Protein AF-A0A3R9RML7-F1 (afdb_monomer)

Mean predicted aligned error: 10.62 Å

Solvent-accessible surface area (backbone atoms only — not comparable to full-atom values): 5380 Å² total; per-residue (Å²): 108,71,68,55,56,51,50,52,51,38,62,70,58,49,48,53,56,50,49,53,50,51,50,49,56,54,45,64,75,60,54,54,56,94,56,41,52,66,71,45,77,51,75,62,92,52,33,38,35,40,30,46,32,38,36,78,85,34,47,34,31,49,34,37,40,39,33,34,46,98,85,68,46,84,72,46,79,48,73,23,55,35,33,37,55,75,61,97,91,41,69,53,73,38,66,129

Organism: Acinetobacter baumannii (NCBI:txid470)

Nearest PDB structures (foldseek):
  8ufg-assembly1_G  TM=6.722E-01  e=5.853E-09  Acinetobacter baylyi ADP1
  8ufh-assembly1_G  TM=6.745E-01  e=8.132E-09  Acinetobacter baylyi ADP1
  8fro-assembly1_G  TM=6.689E-01  e=1.659E-08  Acinetobacter baylyi ADP1
  6mit-assembly1_G  TM=5.711E-01  e=1.955E-03  Enterobacter cloacae subsp. cloacae ATCC 13047
  5x5y-assembly1_G  TM=5.283E-01  e=2.182E-03  Pseudomonas aeruginosa PAO1

Secondary structure (DSSP, 8-state):
-HHHHHHHHIIIIIHHHHHHHHHHHHHHHT---TTEEEEEEEEETTEEEEEEEEETT-EEEEEEEEEE-TT--EEEEEEEEEEEE-STT-EEEE--

Radius of gyration: 22.74 Å; Cα contacts (8 Å, |Δi|>4): 142; chains: 1; bounding box: 36×25×68 Å

Foldseek 3Di:
DVVVVVVVCCVPPVVVVVVVVVVVVVVVVVCPPVFKDAFDWDDDPQKIKTFGIAGPQQKTAFIWIWGADPVRHTDDIDTAGIWGDDDPPDIDGHHD

pLDDT: mean 86.07, std 11.99, range [51.97, 97.94]

InterPro domains:
  IPR005495 Permease LptG/LptF-related [PF03739] (1-95)
  IPR005495 Permease LptG/LptF-related [PTHR33529] (1-94)

Sequence (96 aa):
LLLIVLSFALSEWVVPYTNEKAQSVKSHRSVAALGEVKGYWSREGQRFIYIDYANSQGNLRDIQVVDFNKDYHLQSLINAEQGKFIQDGQWTLQKA

Structure (mmCIF, N/CA/C/O backbone):
data_AF-A0A3R9RML7-F1
#
_entry.id   AF-A0A3R9RML7-F1
#
loop_
_atom_site.group_PDB
_atom_site.id
_atom_site.type_symbol
_atom_site.label_atom_id
_atom_site.label_alt_id
_atom_site.label_comp_id
_atom_site.label_asym_id
_atom_site.label_entity_id
_atom_site.label_seq_id
_atom_site.pdbx_PDB_ins_code
_atom_site.Cartn_x
_atom_site.Cartn_y
_atom_site.Cartn_z
_atom_site.occupancy
_atom_site.B_iso_or_equiv
_atom_site.auth_seq_id
_atom_site.auth_comp_id
_atom_site.auth_asym_id
_atom_site.auth_atom_id
_atom_site.pdbx_PDB_model_num
ATOM 1 N N . LEU A 1 1 ? -1.905 5.305 -54.938 1.00 86.88 1 LEU A N 1
ATOM 2 C CA . LEU A 1 1 ? -0.789 4.329 -54.889 1.00 86.88 1 LEU A CA 1
ATOM 3 C C . LEU A 1 1 ? 0.360 4.819 -54.008 1.00 86.88 1 LEU A C 1
ATOM 5 O O . LEU A 1 1 ? 0.683 4.136 -53.052 1.00 86.88 1 LEU A O 1
ATOM 9 N N . LEU A 1 2 ? 0.896 6.025 -54.231 1.00 92.88 2 LEU A N 1
ATOM 10 C CA . LEU A 1 2 ? 1.986 6.587 -53.413 1.00 92.88 2 LEU A CA 1
ATOM 11 C C . LEU A 1 2 ? 1.634 6.699 -51.916 1.00 92.88 2 LEU A C 1
ATOM 13 O O . LEU A 1 2 ? 2.387 6.228 -51.073 1.00 92.88 2 LEU A O 1
ATOM 17 N N . LEU A 1 3 ? 0.446 7.220 -51.588 1.00 95.00 3 LEU A N 1
ATOM 18 C CA . LEU A 1 3 ? -0.023 7.296 -50.195 1.00 95.00 3 LEU A CA 1
ATOM 19 C C . LEU A 1 3 ? -0.234 5.921 -49.547 1.00 95.00 3 LEU A C 1
ATOM 21 O O . LEU A 1 3 ? -0.051 5.791 -48.346 1.00 95.00 3 LEU A O 1
ATOM 25 N N . ILE A 1 4 ? -0.576 4.900 -50.340 1.00 94.69 4 ILE A N 1
ATOM 26 C CA . 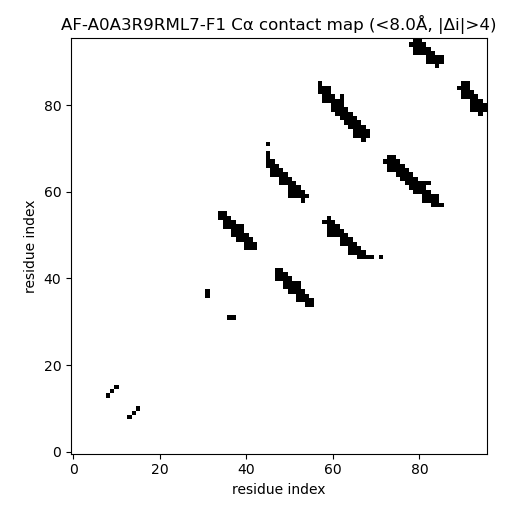ILE A 1 4 ? -0.766 3.527 -49.852 1.00 94.69 4 ILE A CA 1
ATOM 27 C C . ILE A 1 4 ? 0.593 2.924 -49.482 1.00 94.69 4 ILE A C 1
ATOM 29 O O . ILE A 1 4 ? 0.759 2.363 -48.406 1.00 94.69 4 ILE A O 1
ATOM 33 N N . VAL A 1 5 ? 1.601 3.093 -50.341 1.00 94.38 5 VAL A N 1
ATOM 34 C CA . VAL A 1 5 ? 2.971 2.645 -50.044 1.00 94.38 5 VAL A CA 1
ATOM 35 C C . VAL A 1 5 ? 3.523 3.374 -48.817 1.00 94.38 5 VAL A C 1
ATOM 37 O O . VAL A 1 5 ? 4.122 2.748 -47.946 1.00 94.38 5 VAL A O 1
ATOM 40 N N . LEU A 1 6 ? 3.259 4.679 -48.703 1.00 94.75 6 LEU A N 1
ATOM 41 C CA . LEU A 1 6 ? 3.661 5.463 -47.539 1.00 94.75 6 LEU A CA 1
ATOM 42 C C . LEU A 1 6 ? 2.954 4.998 -46.257 1.00 94.75 6 LEU A C 1
ATOM 44 O O . LEU A 1 6 ? 3.606 4.888 -45.223 1.00 94.75 6 LEU A O 1
ATOM 48 N N . SER A 1 7 ? 1.654 4.681 -46.309 1.00 92.56 7 SER A N 1
ATOM 49 C CA . SER A 1 7 ? 0.935 4.176 -45.134 1.00 92.56 7 SER A CA 1
ATOM 50 C C . SER A 1 7 ? 1.489 2.834 -44.666 1.00 92.56 7 SER A C 1
ATOM 52 O O . SER A 1 7 ? 1.707 2.667 -43.472 1.00 92.56 7 SER A O 1
ATOM 54 N N . PHE A 1 8 ? 1.804 1.917 -45.589 1.00 95.31 8 PHE A N 1
ATOM 55 C CA . PHE A 1 8 ? 2.440 0.645 -45.232 1.00 95.31 8 PHE A CA 1
ATOM 56 C C . PHE A 1 8 ? 3.821 0.852 -44.603 1.00 95.31 8 PHE A C 1
ATOM 58 O O . PHE A 1 8 ? 4.120 0.245 -43.580 1.00 95.31 8 PHE A O 1
ATOM 65 N N . ALA A 1 9 ? 4.636 1.759 -45.150 1.00 93.75 9 ALA A N 1
ATOM 66 C CA . ALA A 1 9 ? 5.956 2.039 -44.596 1.00 93.75 9 ALA A CA 1
ATOM 67 C C . ALA A 1 9 ? 5.900 2.633 -43.177 1.00 93.75 9 ALA A C 1
ATOM 69 O O . ALA A 1 9 ? 6.706 2.291 -42.310 1.00 93.75 9 ALA A O 1
ATOM 70 N N . LEU A 1 10 ? 4.924 3.506 -42.918 1.00 93.56 10 LEU A N 1
ATOM 71 C CA . LEU A 1 10 ? 4.701 4.051 -41.583 1.00 93.56 10 LEU A CA 1
ATOM 72 C C . LEU A 1 10 ? 4.234 2.968 -40.604 1.00 93.56 10 LEU A C 1
ATOM 74 O O . LEU A 1 10 ? 4.757 2.903 -39.492 1.00 93.56 10 LEU A O 1
ATOM 78 N N . SER A 1 11 ? 3.292 2.118 -41.017 1.00 91.19 11 SER A N 1
ATOM 79 C CA . SER A 1 11 ? 2.751 1.040 -40.186 1.00 91.19 11 SER A CA 1
ATOM 80 C C . SER A 1 11 ? 3.788 -0.018 -39.819 1.00 91.19 11 SER A C 1
ATOM 82 O O . SER A 1 11 ? 3.770 -0.489 -38.687 1.00 91.19 11 SER A O 1
ATOM 84 N N . GLU A 1 12 ? 4.696 -0.358 -40.735 1.00 90.00 12 GLU A N 1
ATOM 85 C CA . GLU A 1 12 ? 5.661 -1.442 -40.522 1.00 90.00 12 GLU A CA 1
ATOM 86 C C . GLU A 1 12 ? 6.927 -0.985 -39.777 1.00 90.00 12 GLU A C 1
ATOM 88 O O . GLU A 1 12 ? 7.477 -1.738 -38.979 1.00 90.00 12 GLU A O 1
ATOM 93 N N . TRP A 1 13 ? 7.396 0.254 -39.990 1.00 91.44 13 TRP A N 1
ATOM 94 C CA . TRP A 1 13 ? 8.700 0.689 -39.457 1.00 91.44 13 TRP A CA 1
ATOM 95 C C . TRP A 1 13 ? 8.634 1.850 -38.466 1.00 91.44 13 TRP A C 1
ATOM 97 O O . TRP A 1 13 ? 9.384 1.869 -37.490 1.00 91.44 13 TRP A O 1
ATOM 107 N N . VAL A 1 14 ? 7.749 2.826 -38.678 1.00 89.38 14 VAL A N 1
ATOM 108 C CA . VAL A 1 14 ? 7.732 4.054 -37.863 1.00 89.38 14 VAL A CA 1
ATOM 109 C C . VAL A 1 14 ? 6.853 3.890 -36.626 1.00 89.38 14 VAL A C 1
ATOM 111 O O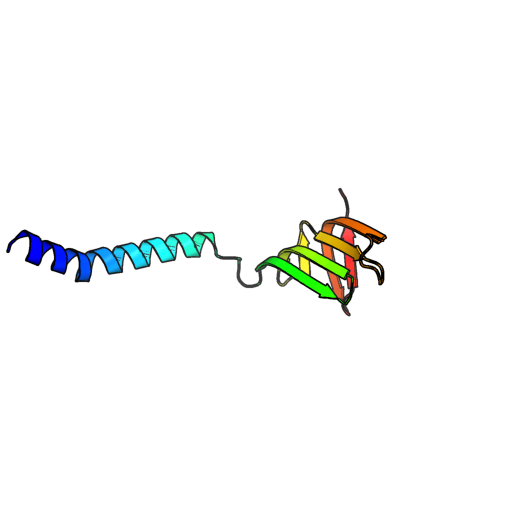 . VAL A 1 14 ? 7.271 4.230 -35.517 1.00 89.38 14 VAL A O 1
ATOM 114 N N . VAL A 1 15 ? 5.650 3.338 -36.789 1.00 90.94 15 VAL A N 1
ATOM 115 C CA . VAL A 1 15 ? 4.700 3.138 -35.686 1.00 90.94 15 VAL A CA 1
ATOM 116 C C . VAL A 1 15 ? 5.243 2.163 -34.633 1.00 90.94 15 VAL A C 1
ATOM 118 O O . VAL A 1 15 ? 5.225 2.533 -33.460 1.00 90.94 15 VAL A O 1
ATOM 121 N N . PRO A 1 16 ? 5.802 0.985 -34.976 1.00 86.50 16 PRO A N 1
ATOM 122 C CA . PRO A 1 16 ? 6.298 0.051 -33.966 1.00 86.50 16 PRO A CA 1
ATOM 123 C C . PRO A 1 16 ? 7.457 0.639 -33.156 1.00 86.50 16 PRO A C 1
ATOM 125 O O . PRO A 1 16 ? 7.418 0.617 -31.929 1.00 86.50 16 PRO A O 1
ATOM 128 N N . TYR A 1 17 ? 8.435 1.267 -33.822 1.00 86.06 17 TYR A N 1
ATOM 129 C CA . TYR A 1 17 ? 9.592 1.875 -33.157 1.00 86.06 17 TYR A CA 1
ATOM 130 C C . TYR A 1 17 ? 9.201 3.028 -32.222 1.00 86.06 17 TYR A C 1
ATOM 132 O O . TYR A 1 17 ? 9.712 3.147 -31.105 1.00 86.06 17 TYR A O 1
ATOM 140 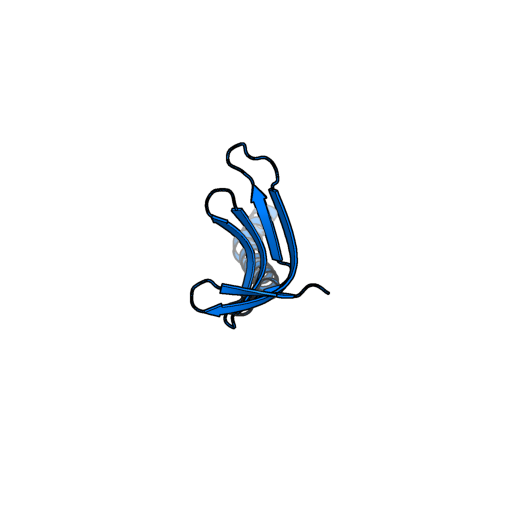N N . THR A 1 18 ? 8.280 3.889 -32.659 1.00 87.62 18 THR A N 1
ATOM 141 C CA . THR A 1 18 ? 7.828 5.026 -31.845 1.00 87.62 18 THR A CA 1
ATOM 142 C C . THR A 1 18 ? 6.934 4.585 -30.689 1.00 87.62 18 THR A C 1
ATOM 144 O O . THR A 1 18 ? 7.066 5.130 -29.593 1.00 87.62 18 THR A O 1
ATOM 147 N N . ASN A 1 19 ? 6.087 3.573 -30.890 1.00 86.25 19 ASN A N 1
ATOM 148 C CA . ASN A 1 19 ? 5.220 3.034 -29.846 1.00 86.25 19 ASN A CA 1
ATOM 149 C C . ASN A 1 19 ? 6.021 2.292 -28.763 1.00 86.25 19 ASN A C 1
ATOM 151 O O . ASN A 1 19 ? 5.817 2.546 -27.579 1.00 86.25 19 ASN A O 1
ATOM 155 N N . GLU A 1 20 ? 6.998 1.467 -29.153 1.00 77.75 20 GLU A N 1
ATOM 156 C CA . GLU A 1 20 ? 7.974 0.843 -28.243 1.00 77.75 20 GLU A CA 1
ATOM 157 C C . GLU A 1 20 ? 8.686 1.895 -27.378 1.00 77.75 20 GLU A C 1
ATOM 159 O O . GLU A 1 20 ? 8.738 1.791 -26.150 1.00 77.75 20 GLU A O 1
ATOM 164 N N . LYS A 1 21 ? 9.179 2.975 -28.001 1.00 81.75 21 LYS A N 1
ATOM 165 C CA . LYS A 1 21 ? 9.877 4.060 -27.298 1.00 81.75 21 LYS A CA 1
ATOM 166 C C . LYS A 1 21 ? 8.953 4.840 -26.362 1.00 81.75 21 LYS A C 1
ATOM 168 O O . LYS A 1 21 ? 9.338 5.142 -25.233 1.00 81.75 21 LYS A O 1
ATOM 173 N N . ALA A 1 22 ? 7.738 5.159 -26.803 1.00 78.94 22 ALA A N 1
ATOM 174 C CA . ALA A 1 22 ? 6.748 5.858 -25.989 1.00 78.94 22 ALA A CA 1
ATOM 175 C C . ALA A 1 22 ? 6.320 5.013 -24.780 1.00 78.94 22 ALA A C 1
ATOM 177 O O . ALA A 1 22 ? 6.254 5.528 -23.661 1.00 78.94 22 ALA A O 1
ATOM 178 N N . GLN A 1 23 ? 6.103 3.712 -24.985 1.00 71.81 23 GLN A N 1
ATOM 179 C CA . GLN A 1 23 ? 5.776 2.767 -23.923 1.00 71.81 23 GLN A CA 1
ATOM 180 C C . GLN A 1 23 ? 6.941 2.606 -22.942 1.00 71.81 23 GLN A C 1
ATOM 182 O O . GLN A 1 23 ? 6.707 2.601 -21.738 1.00 71.81 23 GLN A O 1
ATOM 187 N N . SER A 1 24 ? 8.183 2.550 -23.432 1.00 69.25 24 SER A N 1
ATOM 188 C CA . SER A 1 24 ? 9.393 2.523 -22.604 1.00 69.25 24 SER A CA 1
ATOM 189 C C . SER A 1 24 ? 9.545 3.790 -21.756 1.00 69.25 24 SER A C 1
ATOM 191 O O . SER A 1 24 ? 9.808 3.697 -20.566 1.00 69.25 24 SER A O 1
ATOM 193 N N . VAL A 1 25 ? 9.310 4.984 -22.308 1.00 72.81 25 VAL A N 1
ATOM 194 C CA . VAL A 1 25 ? 9.360 6.244 -21.539 1.00 72.81 25 VAL A CA 1
ATOM 195 C C . VAL A 1 25 ? 8.232 6.321 -20.505 1.00 72.81 25 VAL A C 1
ATOM 197 O O . VAL A 1 25 ? 8.458 6.741 -19.366 1.00 72.81 25 VAL A O 1
ATOM 200 N N . LYS A 1 26 ? 7.018 5.893 -20.875 1.00 67.81 26 LYS A N 1
ATOM 201 C CA . LYS A 1 26 ? 5.878 5.797 -19.955 1.00 67.81 26 LYS A CA 1
ATOM 202 C C . LYS A 1 26 ? 6.171 4.811 -18.825 1.00 67.81 26 LYS A C 1
ATOM 204 O O . LYS A 1 26 ? 5.917 5.138 -17.667 1.00 67.81 26 LYS A O 1
ATOM 209 N N . SER A 1 27 ? 6.740 3.650 -19.152 1.00 60.81 27 SER A N 1
ATOM 210 C CA . SER A 1 27 ? 7.081 2.623 -18.173 1.00 60.81 27 SER A CA 1
ATOM 211 C C . SER A 1 27 ? 8.248 3.037 -17.285 1.00 60.81 27 SER A C 1
ATOM 213 O O . SER A 1 27 ? 8.201 2.763 -16.097 1.00 60.81 27 SER A O 1
ATOM 215 N N . HIS A 1 28 ? 9.234 3.779 -17.801 1.00 58.41 28 HIS A N 1
ATOM 216 C CA . HIS A 1 28 ? 10.346 4.316 -17.010 1.00 58.41 28 HIS A CA 1
ATOM 217 C C . HIS A 1 28 ? 9.875 5.314 -15.941 1.00 58.41 28 HIS A C 1
ATOM 219 O O . HIS A 1 28 ? 10.406 5.334 -14.835 1.00 58.41 28 HIS A O 1
ATOM 225 N N . ARG A 1 29 ? 8.837 6.114 -16.231 1.00 55.69 29 ARG A N 1
ATOM 226 C CA . ARG A 1 29 ? 8.163 6.953 -15.219 1.00 55.69 29 ARG A CA 1
ATOM 227 C C . ARG A 1 29 ? 7.279 6.151 -14.261 1.00 55.69 29 ARG A C 1
ATOM 229 O O . ARG A 1 29 ? 7.019 6.620 -13.157 1.00 55.69 29 ARG A O 1
ATOM 236 N N . SER A 1 30 ? 6.818 4.972 -14.674 1.00 53.72 30 SER A N 1
ATOM 237 C CA . SER A 1 30 ? 6.074 4.022 -13.843 1.00 53.72 30 SER A CA 1
ATOM 238 C C . SER A 1 30 ? 6.951 2.886 -13.311 1.00 53.72 30 SER A C 1
ATOM 240 O O . SER A 1 30 ? 6.422 1.829 -12.966 1.00 53.72 30 SER A O 1
ATOM 242 N N . VAL A 1 31 ? 8.274 3.072 -13.245 1.00 51.97 31 VAL A N 1
ATOM 243 C CA . VAL A 1 31 ? 9.130 2.226 -12.419 1.00 51.97 31 VAL A CA 1
ATOM 244 C C . VAL A 1 31 ? 8.775 2.621 -10.993 1.00 51.97 31 VAL A C 1
ATOM 246 O O . VAL A 1 31 ? 9.399 3.488 -10.390 1.00 51.97 31 VAL A O 1
ATOM 249 N N . ALA A 1 32 ? 7.715 2.017 -10.457 1.00 54.47 32 ALA A N 1
ATOM 250 C CA . ALA A 1 32 ? 7.756 1.662 -9.054 1.00 54.47 32 ALA A CA 1
ATOM 251 C C . ALA A 1 32 ? 9.117 0.976 -8.882 1.00 54.47 32 ALA A C 1
ATOM 253 O O . ALA A 1 32 ? 9.398 0.011 -9.606 1.00 54.47 32 ALA A O 1
ATOM 254 N N . ALA A 1 33 ? 10.021 1.562 -8.091 1.00 60.41 33 ALA A N 1
ATOM 255 C CA . ALA A 1 33 ? 11.339 0.969 -7.909 1.00 60.41 33 ALA A CA 1
ATOM 256 C C . ALA A 1 33 ? 11.118 -0.491 -7.501 1.00 60.41 33 ALA A C 1
ATOM 258 O O . ALA A 1 33 ? 10.149 -0.773 -6.805 1.00 60.41 33 ALA A O 1
ATOM 259 N N . LEU A 1 34 ? 11.917 -1.435 -8.003 1.00 58.72 34 LEU A N 1
ATOM 260 C CA . LEU A 1 34 ? 11.713 -2.865 -7.736 1.00 58.72 34 LEU A CA 1
ATOM 261 C C . LEU A 1 34 ? 11.371 -3.097 -6.248 1.00 58.72 34 LEU A C 1
ATOM 263 O O . LEU A 1 34 ? 12.199 -2.843 -5.376 1.00 58.72 34 LEU A O 1
ATOM 267 N N . GLY A 1 35 ? 10.138 -3.536 -5.965 1.00 65.56 35 GLY A N 1
ATOM 268 C CA . GLY A 1 35 ? 9.624 -3.706 -4.601 1.00 65.56 35 GLY A CA 1
ATOM 269 C C . GLY A 1 35 ? 8.747 -2.572 -4.053 1.00 65.56 35 GLY A C 1
ATOM 270 O O . GLY A 1 35 ? 8.385 -2.632 -2.885 1.00 65.56 35 GLY A O 1
ATOM 271 N N . GLU A 1 36 ? 8.390 -1.568 -4.847 1.00 79.00 36 GLU A N 1
ATOM 272 C CA . GLU A 1 36 ? 7.408 -0.536 -4.503 1.00 79.00 36 GLU A CA 1
ATOM 273 C C . GLU A 1 36 ? 6.035 -0.856 -5.101 1.00 79.00 36 GLU A C 1
ATOM 275 O O . GLU A 1 36 ? 5.922 -1.335 -6.229 1.00 79.00 36 GLU A O 1
ATOM 280 N N . VAL A 1 37 ? 4.975 -0.548 -4.360 1.00 79.50 37 VAL A N 1
ATOM 281 C CA . VAL A 1 37 ? 3.589 -0.618 -4.829 1.00 79.50 37 VAL A CA 1
ATOM 282 C C . VAL A 1 37 ? 2.881 0.688 -4.508 1.00 79.50 37 VAL A C 1
ATOM 284 O O . VAL A 1 37 ? 3.182 1.331 -3.501 1.00 79.50 37 VAL A O 1
ATOM 287 N N . LYS A 1 38 ? 1.953 1.090 -5.381 1.00 85.88 38 LYS A N 1
ATOM 288 C CA . LYS A 1 38 ? 1.156 2.306 -5.212 1.00 85.88 38 LYS A CA 1
ATOM 289 C C . LYS A 1 38 ? -0.331 2.020 -5.362 1.00 85.88 38 LYS A C 1
ATOM 291 O O . LYS A 1 38 ? -0.702 1.228 -6.226 1.00 85.88 38 LYS A O 1
ATOM 296 N N . GLY A 1 39 ? -1.153 2.681 -4.551 1.00 88.38 39 GLY A N 1
ATOM 297 C CA . GLY A 1 39 ? -2.612 2.590 -4.601 1.00 88.38 39 GLY A CA 1
ATOM 298 C C . GLY A 1 39 ? -3.144 1.186 -4.309 1.00 88.38 39 GLY A C 1
ATOM 299 O O . GLY A 1 39 ? -3.882 0.617 -5.114 1.00 88.38 39 GLY A O 1
ATOM 300 N N . TYR A 1 40 ? -2.747 0.606 -3.177 1.00 85.88 40 TYR A N 1
ATOM 301 C CA . TYR A 1 40 ? -3.145 -0.742 -2.778 1.00 85.88 4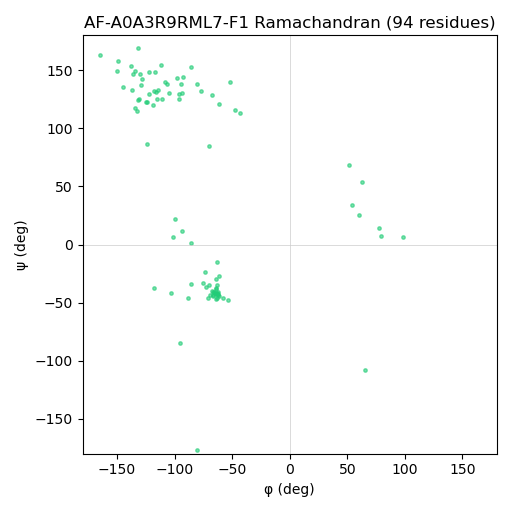0 TYR A CA 1
ATOM 302 C C . TYR A 1 40 ? -4.377 -0.724 -1.869 1.00 85.88 40 TYR A C 1
ATOM 304 O O . TYR A 1 40 ? -4.461 0.080 -0.942 1.00 85.88 40 TYR A O 1
ATOM 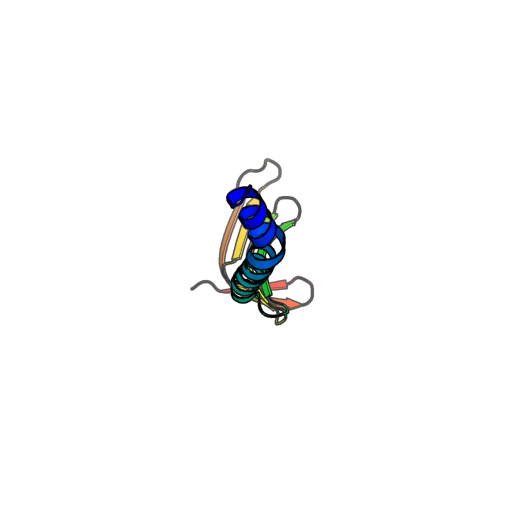312 N N . TRP A 1 41 ? -5.305 -1.652 -2.112 1.00 92.00 41 TRP A N 1
ATOM 313 C CA . TRP A 1 41 ? -6.484 -1.874 -1.278 1.00 92.00 41 TRP A CA 1
ATOM 314 C C . TRP A 1 41 ? -6.461 -3.276 -0.676 1.00 92.00 41 TRP A C 1
ATOM 316 O O . TRP A 1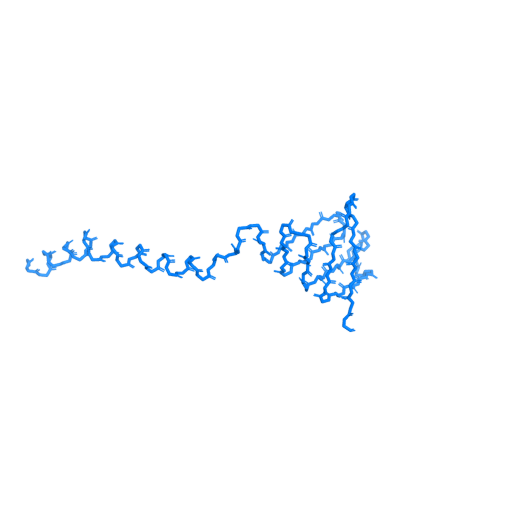 41 ? -6.288 -4.262 -1.390 1.00 92.00 41 TRP A O 1
ATOM 326 N N . SER A 1 42 ? -6.709 -3.362 0.628 1.00 90.62 42 SER A N 1
ATOM 327 C CA . SER A 1 42 ? -6.963 -4.615 1.339 1.00 90.62 42 SER A CA 1
ATOM 328 C C . SER A 1 42 ? -8.323 -4.572 2.024 1.00 90.62 42 SER A C 1
ATOM 330 O O . SER A 1 42 ? -8.789 -3.513 2.456 1.00 90.62 42 SER A O 1
ATOM 332 N N . ARG A 1 43 ? -8.960 -5.738 2.138 1.00 93.25 43 ARG A N 1
ATOM 333 C CA . ARG A 1 43 ? -10.225 -5.905 2.850 1.00 93.25 43 ARG A CA 1
ATOM 334 C C . ARG A 1 43 ? -10.137 -7.077 3.816 1.00 93.25 43 ARG A C 1
ATOM 336 O O . ARG A 1 43 ? -9.913 -8.211 3.405 1.00 93.25 43 ARG A O 1
ATOM 343 N N . GLU A 1 44 ? -10.434 -6.801 5.079 1.00 90.62 44 GLU A N 1
ATOM 344 C CA . GLU A 1 44 ? -10.468 -7.770 6.173 1.00 90.62 44 GLU A CA 1
ATOM 345 C C . GLU A 1 44 ? -11.858 -7.724 6.822 1.00 90.62 44 GLU A C 1
ATOM 347 O O . GLU A 1 44 ? -12.133 -6.960 7.747 1.00 90.62 44 GLU A O 1
ATOM 352 N N . GLY A 1 45 ? -12.802 -8.496 6.275 1.00 93.94 45 GLY A N 1
ATOM 353 C CA . GLY A 1 45 ? -14.200 -8.465 6.715 1.00 93.94 45 GLY A CA 1
ATOM 354 C C . GLY A 1 45 ? -14.882 -7.117 6.432 1.00 93.94 45 GLY A C 1
ATOM 355 O O . GLY A 1 45 ? -15.218 -6.817 5.281 1.00 93.94 45 GLY A O 1
ATOM 356 N N . GLN A 1 46 ? -15.122 -6.338 7.491 1.00 96.50 46 GLN A N 1
ATOM 357 C CA . GLN A 1 46 ? -15.710 -4.986 7.459 1.00 96.50 46 GLN A CA 1
ATOM 358 C C . GLN A 1 46 ? -14.658 -3.873 7.609 1.00 96.50 46 GLN A C 1
ATOM 360 O O . GLN A 1 46 ? -15.015 -2.701 7.686 1.00 96.50 46 GLN A O 1
ATOM 365 N N . ARG A 1 47 ? -13.371 -4.231 7.619 1.00 95.50 47 ARG A N 1
ATOM 366 C CA . ARG A 1 47 ? -12.247 -3.297 7.580 1.00 95.50 47 ARG A CA 1
ATOM 367 C C . ARG A 1 47 ? -11.747 -3.133 6.150 1.00 95.50 47 ARG A C 1
ATOM 369 O O . ARG A 1 47 ? -11.461 -4.123 5.473 1.00 95.50 47 ARG A O 1
ATOM 376 N N . PHE A 1 48 ? -11.612 -1.890 5.710 1.00 96.12 48 PHE A N 1
ATOM 377 C CA . PHE A 1 48 ? -11.044 -1.511 4.419 1.00 96.12 48 PHE A CA 1
ATOM 378 C C . PHE A 1 48 ? -9.776 -0.701 4.654 1.00 96.12 48 PHE A C 1
ATOM 380 O O . PHE A 1 48 ? -9.776 0.233 5.452 1.00 96.12 48 PHE A O 1
ATOM 387 N N . ILE A 1 49 ? -8.698 -1.067 3.969 1.00 94.12 49 ILE A N 1
ATOM 388 C CA . ILE A 1 49 ? -7.385 -0.446 4.127 1.00 94.12 49 ILE A CA 1
ATOM 389 C C . ILE A 1 49 ? -6.926 0.032 2.755 1.00 94.12 49 ILE A C 1
ATOM 391 O O . ILE A 1 49 ? -6.810 -0.778 1.836 1.00 94.12 49 ILE A O 1
ATOM 395 N N . TYR A 1 50 ? -6.645 1.323 2.637 1.00 94.44 50 TYR A N 1
ATOM 396 C CA . TYR A 1 50 ? -5.956 1.925 1.504 1.00 94.44 50 TYR A CA 1
ATOM 397 C C . TYR A 1 50 ? -4.537 2.309 1.904 1.00 94.44 50 TYR A C 1
ATOM 399 O O . TYR A 1 50 ? -4.315 2.838 2.995 1.00 94.44 50 TYR A O 1
ATOM 407 N N . ILE A 1 51 ? -3.586 2.052 1.012 1.00 93.00 51 ILE A N 1
ATOM 408 C CA . ILE A 1 51 ? -2.188 2.450 1.160 1.00 93.00 51 ILE A CA 1
ATOM 409 C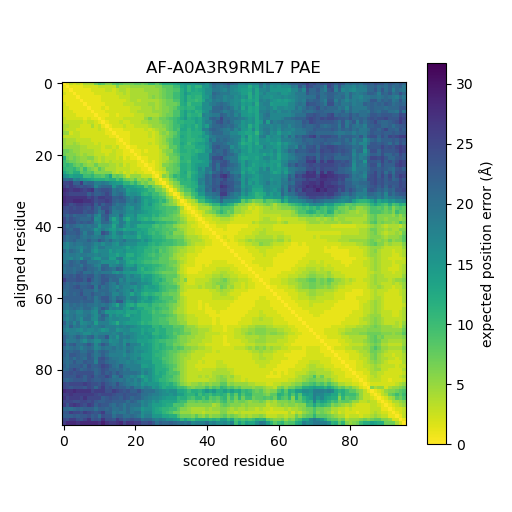 C . ILE A 1 51 ? -1.749 3.089 -0.156 1.00 93.00 51 ILE A C 1
ATOM 411 O O . ILE A 1 51 ? -1.687 2.406 -1.184 1.00 93.00 51 ILE A O 1
ATOM 415 N N . ASP A 1 52 ? -1.425 4.382 -0.133 1.00 93.19 52 ASP A N 1
ATOM 416 C CA . ASP A 1 52 ? -0.981 5.082 -1.342 1.00 93.19 52 ASP A CA 1
ATOM 417 C C . ASP A 1 52 ? 0.379 4.586 -1.827 1.00 93.19 52 ASP A C 1
ATOM 419 O O . ASP A 1 52 ? 0.575 4.410 -3.027 1.00 93.19 52 ASP A O 1
ATOM 423 N N . TYR A 1 53 ? 1.302 4.316 -0.903 1.00 91.56 53 TYR A N 1
ATOM 424 C CA . TYR A 1 53 ? 2.631 3.806 -1.221 1.00 91.56 53 TYR A CA 1
ATOM 425 C C . TYR A 1 53 ? 3.127 2.822 -0.165 1.00 91.56 53 TYR A C 1
ATOM 427 O O . TYR A 1 53 ? 3.057 3.087 1.036 1.00 91.56 53 TYR A O 1
ATOM 435 N N . ALA A 1 54 ? 3.695 1.710 -0.627 1.00 89.00 54 ALA A N 1
ATOM 436 C CA . AL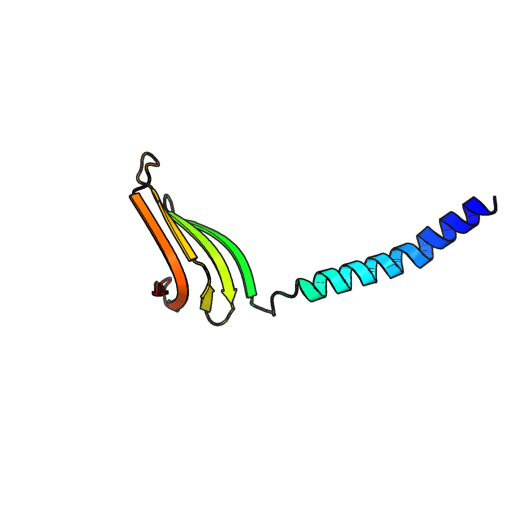A A 1 54 ? 4.449 0.778 0.199 1.00 89.00 54 ALA A CA 1
ATOM 437 C C . ALA A 1 54 ? 5.715 0.314 -0.523 1.00 89.00 54 ALA A C 1
ATOM 439 O O . ALA A 1 54 ? 5.746 0.265 -1.753 1.00 89.00 54 ALA A O 1
ATOM 440 N N . ASN A 1 55 ? 6.746 -0.071 0.230 1.00 88.88 55 ASN A N 1
ATOM 441 C CA . ASN A 1 55 ? 7.959 -0.653 -0.340 1.00 88.88 55 ASN A CA 1
ATOM 442 C C . ASN A 1 55 ? 8.410 -1.945 0.362 1.00 88.88 55 ASN A C 1
ATOM 444 O O . ASN A 1 55 ? 7.934 -2.292 1.443 1.00 88.88 55 ASN A O 1
ATOM 448 N N . SER A 1 56 ? 9.374 -2.643 -0.240 1.00 85.94 56 SER A N 1
ATOM 449 C CA . SER A 1 56 ? 9.932 -3.915 0.246 1.00 85.94 56 SER A CA 1
ATOM 450 C C . SER A 1 56 ? 10.644 -3.819 1.599 1.00 85.94 56 SER A C 1
ATOM 452 O O . SER A 1 56 ? 10.871 -4.835 2.248 1.00 85.94 56 SER A O 1
ATOM 454 N N . GLN A 1 57 ? 10.962 -2.608 2.060 1.00 87.50 57 GLN A N 1
ATOM 455 C CA . GLN A 1 57 ? 11.501 -2.357 3.396 1.00 87.50 57 GLN A CA 1
ATOM 456 C C . GLN A 1 57 ? 10.393 -2.207 4.452 1.00 87.50 57 GLN A C 1
ATOM 458 O O . GLN A 1 57 ? 10.692 -1.921 5.614 1.00 87.50 57 GLN A O 1
ATOM 463 N N . GLY A 1 58 ? 9.120 -2.337 4.066 1.00 87.75 58 GLY A N 1
ATOM 464 C CA . GLY A 1 58 ? 7.964 -2.190 4.946 1.00 87.75 58 GLY A CA 1
ATOM 465 C C . GLY A 1 58 ? 7.604 -0.740 5.270 1.00 87.75 58 GLY A C 1
ATOM 466 O O . GLY A 1 58 ? 6.858 -0.510 6.219 1.00 87.75 58 GLY A O 1
ATOM 467 N N . ASN A 1 59 ? 8.144 0.244 4.542 1.00 90.75 59 ASN A N 1
ATOM 468 C CA . ASN A 1 59 ? 7.731 1.638 4.707 1.00 90.75 59 ASN A CA 1
ATOM 469 C C . ASN A 1 59 ? 6.388 1.845 4.014 1.00 90.75 59 ASN A C 1
ATOM 471 O O . ASN A 1 59 ? 6.242 1.466 2.852 1.00 90.75 59 ASN A O 1
ATOM 475 N N . LEU A 1 60 ? 5.449 2.475 4.712 1.00 92.19 60 LEU A N 1
ATOM 476 C CA . LEU A 1 60 ? 4.139 2.853 4.202 1.00 92.19 60 LEU A CA 1
ATOM 477 C C . LEU A 1 60 ? 3.973 4.370 4.214 1.00 92.19 60 LEU A C 1
ATOM 479 O O . LEU A 1 60 ? 4.478 5.043 5.117 1.00 92.19 60 LEU A O 1
ATOM 483 N N . ARG A 1 61 ? 3.204 4.889 3.260 1.00 93.38 61 ARG A N 1
ATOM 484 C CA . ARG A 1 61 ? 2.761 6.283 3.236 1.00 93.38 61 ARG A CA 1
ATOM 485 C C . ARG A 1 61 ? 1.291 6.396 2.875 1.00 93.38 61 ARG A C 1
ATOM 487 O O . ARG A 1 61 ? 0.789 5.598 2.082 1.00 93.38 61 ARG A O 1
ATOM 494 N N . ASP A 1 62 ? 0.665 7.407 3.470 1.00 94.69 62 ASP A N 1
ATOM 495 C CA . ASP A 1 62 ? -0.720 7.813 3.242 1.00 94.69 62 ASP A CA 1
ATOM 496 C C . ASP A 1 62 ? -1.683 6.620 3.368 1.00 94.69 62 ASP A C 1
ATOM 498 O O . ASP A 1 62 ? -2.258 6.107 2.405 1.00 94.69 62 ASP A O 1
ATOM 502 N N . ILE A 1 63 ? -1.792 6.138 4.607 1.00 94.25 63 ILE A N 1
ATOM 503 C CA . ILE A 1 63 ? -2.596 4.987 5.001 1.00 94.25 63 ILE A CA 1
ATOM 504 C C . ILE A 1 63 ? -3.962 5.474 5.467 1.00 94.25 63 ILE A C 1
ATOM 506 O O . ILE A 1 63 ? -4.061 6.334 6.348 1.00 94.25 63 ILE A O 1
ATOM 510 N N . GLN A 1 64 ? -5.014 4.858 4.939 1.00 95.44 64 GLN A N 1
ATOM 511 C CA . GLN A 1 64 ? -6.379 5.057 5.399 1.00 95.44 64 GLN A CA 1
ATOM 512 C C . GLN A 1 64 ? -6.999 3.719 5.793 1.00 95.44 64 GLN A C 1
ATOM 514 O O . GLN A 1 64 ? -7.070 2.796 4.987 1.00 95.44 64 GLN A O 1
ATOM 519 N N . VAL A 1 65 ? -7.463 3.615 7.036 1.00 94.94 65 VAL A N 1
ATOM 520 C CA . VAL A 1 65 ? -8.192 2.448 7.544 1.00 94.94 65 VAL A CA 1
ATOM 521 C C . VAL A 1 65 ? -9.607 2.876 7.883 1.00 94.94 65 VAL A C 1
ATOM 523 O O . VAL A 1 65 ? -9.808 3.811 8.657 1.00 94.94 65 VAL A O 1
ATOM 526 N N . VAL A 1 66 ? -10.580 2.183 7.307 1.00 96.81 66 VAL A N 1
ATOM 527 C CA . VAL A 1 66 ? -12.004 2.410 7.527 1.00 96.81 66 VAL A CA 1
ATOM 528 C C . VAL A 1 66 ? -12.601 1.149 8.128 1.00 96.81 66 VAL A C 1
ATOM 530 O O . VAL A 1 66 ? -12.563 0.088 7.506 1.00 96.81 66 VAL A O 1
ATOM 533 N N . ASP A 1 67 ? -13.161 1.269 9.326 1.00 97.25 67 ASP A N 1
ATOM 534 C CA . ASP A 1 67 ? -13.867 0.181 9.993 1.00 97.25 67 ASP A CA 1
ATOM 535 C C . ASP A 1 67 ? -15.365 0.410 9.940 1.00 97.25 67 ASP A C 1
ATOM 537 O O . ASP A 1 67 ? -15.855 1.473 10.329 1.00 97.25 67 ASP A O 1
ATOM 541 N N . PHE A 1 68 ? -16.091 -0.620 9.524 1.00 97.94 68 PHE A N 1
ATOM 542 C CA . PHE A 1 68 ? -17.541 -0.661 9.597 1.00 97.94 68 PHE A CA 1
ATOM 543 C C . PHE A 1 68 ? -18.009 -1.699 10.619 1.00 97.94 68 PHE A C 1
ATOM 545 O O . PHE A 1 68 ? -17.325 -2.685 10.890 1.00 97.94 68 PHE A O 1
ATOM 552 N N . ASN A 1 69 ? -19.204 -1.490 11.168 1.00 96.50 69 ASN A N 1
ATOM 553 C CA . ASN A 1 69 ? -19.894 -2.519 11.938 1.00 96.50 69 ASN A CA 1
ATOM 554 C C . ASN A 1 69 ? -20.603 -3.533 11.008 1.00 96.50 69 ASN A C 1
ATOM 556 O O . ASN A 1 69 ? -20.543 -3.440 9.778 1.00 96.50 69 ASN A O 1
ATOM 560 N N . LYS A 1 70 ? -21.329 -4.492 11.603 1.00 95.81 70 LYS A N 1
ATOM 561 C CA . LYS A 1 70 ? -22.041 -5.554 10.866 1.00 95.81 70 LYS A CA 1
ATOM 562 C C . LYS A 1 70 ? -23.113 -5.045 9.905 1.00 95.81 70 LYS A C 1
ATOM 564 O O . LYS A 1 70 ? -23.366 -5.700 8.898 1.00 95.81 70 LYS A O 1
ATOM 569 N N . ASP A 1 71 ? -23.674 -3.880 10.198 1.00 97.19 71 ASP A N 1
ATOM 570 C CA . ASP A 1 71 ? -24.703 -3.218 9.398 1.00 97.19 71 ASP A CA 1
ATOM 571 C C . ASP A 1 71 ? -24.094 -2.216 8.400 1.00 97.19 71 ASP A C 1
ATOM 573 O O . ASP A 1 71 ? -24.807 -1.419 7.798 1.00 97.19 71 ASP A O 1
ATOM 577 N N . TYR A 1 72 ? -22.768 -2.249 8.212 1.00 93.69 72 TYR A N 1
ATOM 578 C CA . TYR A 1 72 ? -22.007 -1.333 7.358 1.00 93.69 72 TYR A CA 1
ATOM 579 C C . TYR A 1 72 ? -22.104 0.149 7.759 1.00 93.69 72 TYR A C 1
ATOM 581 O O . TYR A 1 72 ? -21.869 1.042 6.945 1.00 93.69 72 TYR A O 1
ATOM 589 N N . HIS A 1 73 ? -22.386 0.442 9.028 1.00 97.06 73 HIS A N 1
ATOM 590 C CA . HIS A 1 73 ? -22.237 1.793 9.564 1.00 97.06 73 HIS A CA 1
ATOM 591 C C . HIS A 1 73 ? -20.774 2.065 9.911 1.00 97.06 73 HIS A C 1
ATOM 593 O O . HIS A 1 73 ? -20.092 1.204 10.472 1.00 97.06 73 HIS A O 1
ATOM 599 N N . LEU A 1 74 ? -20.300 3.271 9.586 1.00 96.81 74 LEU A N 1
ATOM 600 C CA . LEU A 1 74 ? -18.934 3.702 9.874 1.00 96.81 74 LEU A CA 1
ATOM 601 C C . LEU A 1 74 ? -18.690 3.694 11.388 1.00 96.81 74 LEU A C 1
ATOM 603 O O . LEU A 1 74 ? -19.374 4.389 12.137 1.00 96.81 74 LEU A O 1
ATOM 607 N N . GLN A 1 75 ? -17.702 2.921 11.823 1.00 96.94 75 GLN A N 1
ATOM 608 C CA . GLN A 1 75 ? -17.293 2.810 13.219 1.00 96.94 75 GLN A CA 1
ATOM 609 C C . GLN A 1 75 ? -16.012 3.598 13.492 1.00 96.94 75 GLN A C 1
ATOM 611 O O . GLN A 1 75 ? -15.901 4.246 14.532 1.00 96.94 75 GLN A O 1
ATOM 616 N N . SER A 1 76 ? -15.038 3.543 12.580 1.00 96.00 76 SER A N 1
ATOM 617 C CA . SER A 1 76 ? -13.754 4.222 12.750 1.00 96.00 76 SER A CA 1
ATOM 618 C C . SER A 1 76 ? -13.152 4.644 11.407 1.00 96.00 76 SER A C 1
ATOM 620 O O . SER A 1 76 ? -13.366 3.994 10.382 1.00 96.00 76 SER A O 1
ATOM 622 N N . LEU A 1 77 ? -12.402 5.748 11.428 1.00 95.12 77 LEU A N 1
ATOM 623 C CA . LEU A 1 77 ? -11.570 6.211 10.323 1.00 95.12 77 LEU A CA 1
ATOM 624 C C . LEU A 1 77 ? -10.202 6.610 10.878 1.00 95.12 77 LEU A C 1
ATOM 626 O O . LEU A 1 77 ? -10.091 7.546 11.674 1.00 95.12 77 LEU A O 1
ATOM 630 N N . ILE A 1 78 ? -9.159 5.918 10.440 1.00 93.94 78 ILE A N 1
ATOM 631 C CA . ILE A 1 78 ? -7.771 6.230 10.769 1.00 93.94 78 ILE A CA 1
ATOM 632 C C . ILE A 1 78 ? -7.100 6.729 9.497 1.00 93.94 78 ILE A C 1
ATOM 634 O O . ILE A 1 78 ? -7.091 6.029 8.492 1.00 93.94 78 ILE A O 1
ATOM 638 N N . ASN A 1 79 ? -6.507 7.918 9.571 1.00 95.06 79 ASN A N 1
ATOM 639 C CA . ASN A 1 79 ? -5.587 8.426 8.561 1.00 95.06 79 ASN A CA 1
ATOM 640 C C . ASN A 1 79 ? -4.203 8.544 9.203 1.00 95.06 79 ASN A C 1
ATOM 642 O O . ASN A 1 79 ? -4.094 9.067 10.319 1.00 95.06 79 ASN A O 1
ATOM 646 N N . ALA A 1 80 ? -3.176 8.060 8.517 1.00 94.88 80 ALA A N 1
ATOM 647 C CA . ALA A 1 80 ? -1.784 8.168 8.931 1.00 94.88 80 ALA A CA 1
ATOM 648 C C . ALA A 1 80 ? -0.926 8.534 7.721 1.00 94.88 80 ALA A C 1
ATOM 650 O O . ALA A 1 80 ? -1.058 7.925 6.663 1.00 94.88 80 ALA A O 1
ATOM 651 N N . GLU A 1 81 ? -0.040 9.512 7.876 1.00 94.00 81 GLU A N 1
ATOM 652 C CA . GLU A 1 81 ? 0.845 9.927 6.784 1.00 94.00 81 GLU A CA 1
ATOM 653 C C . GLU A 1 81 ? 1.973 8.919 6.571 1.00 94.00 81 GLU A C 1
ATOM 655 O O . GLU A 1 81 ? 2.419 8.701 5.446 1.00 94.00 81 GLU A O 1
ATOM 660 N N . GLN A 1 82 ? 2.428 8.280 7.651 1.00 93.81 82 GLN A N 1
ATOM 661 C CA . GLN A 1 82 ? 3.530 7.328 7.620 1.00 93.81 82 GLN A CA 1
ATOM 662 C C . GLN A 1 82 ? 3.190 6.071 8.411 1.00 93.81 82 GLN A C 1
ATOM 664 O O . GLN A 1 82 ? 2.471 6.102 9.414 1.00 93.81 82 GLN A O 1
ATOM 669 N N . GLY A 1 83 ? 3.754 4.952 7.971 1.00 92.56 83 GLY A N 1
ATOM 670 C CA . GLY A 1 83 ? 3.655 3.693 8.684 1.00 92.56 83 GLY A CA 1
ATOM 671 C C . GLY A 1 83 ? 4.874 2.809 8.475 1.00 92.56 83 GLY A C 1
ATOM 672 O O . GLY A 1 83 ? 5.610 2.942 7.495 1.00 92.56 83 GLY A O 1
ATOM 673 N N . LYS A 1 84 ? 5.085 1.884 9.407 1.00 91.81 84 LYS A N 1
ATOM 674 C CA . LYS A 1 84 ? 6.140 0.876 9.323 1.00 91.81 84 LYS A CA 1
ATOM 675 C C . LYS A 1 84 ? 5.558 -0.495 9.623 1.00 91.81 84 LYS A C 1
ATOM 677 O O . LYS A 1 84 ? 4.963 -0.691 10.683 1.00 91.81 84 LYS A O 1
ATOM 682 N N . PHE A 1 85 ? 5.742 -1.432 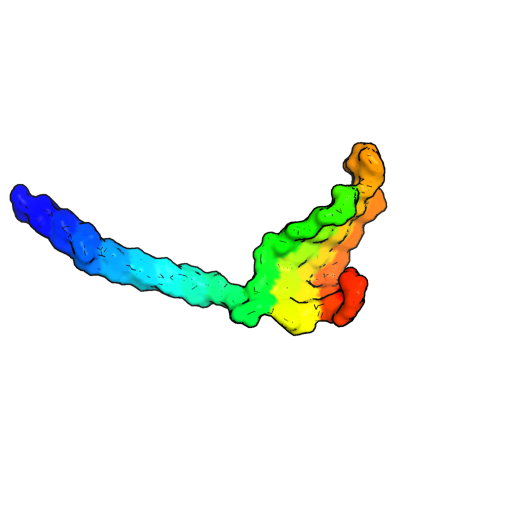8.699 1.00 83.38 85 PHE A N 1
ATOM 683 C CA . PHE A 1 85 ? 5.511 -2.843 8.978 1.00 83.38 85 PHE A CA 1
ATOM 684 C C . PHE A 1 85 ? 6.557 -3.334 9.976 1.00 83.38 85 PHE A C 1
ATOM 686 O O . PHE A 1 85 ? 7.752 -3.113 9.761 1.00 83.38 85 PHE A O 1
ATOM 693 N N . ILE A 1 86 ? 6.111 -3.982 11.051 1.00 80.69 86 ILE A N 1
ATOM 694 C CA . ILE A 1 86 ? 7.009 -4.578 12.041 1.00 80.69 86 ILE A CA 1
ATOM 695 C C . ILE A 1 86 ? 7.206 -6.062 11.702 1.00 80.69 86 ILE A C 1
ATOM 697 O O . ILE A 1 86 ? 8.169 -6.406 11.023 1.00 80.69 86 ILE A O 1
ATOM 701 N N . GLN A 1 87 ? 6.293 -6.925 12.161 1.00 72.69 87 GLN A N 1
ATOM 702 C CA . GLN A 1 87 ? 6.250 -8.382 11.982 1.00 72.69 87 GLN A CA 1
ATOM 703 C C . GLN A 1 87 ? 4.839 -8.884 12.360 1.00 72.69 87 GLN A C 1
ATOM 705 O O . GLN A 1 87 ? 4.072 -8.149 12.982 1.00 72.69 87 GLN A O 1
ATOM 710 N N . ASP A 1 88 ? 4.469 -10.103 11.951 1.00 71.94 88 ASP A N 1
ATOM 711 C CA . ASP A 1 88 ? 3.184 -10.753 12.287 1.00 71.94 88 ASP A CA 1
ATOM 712 C C . ASP A 1 88 ? 1.920 -9.941 11.944 1.00 71.94 88 ASP A C 1
ATOM 714 O O . ASP A 1 88 ? 0.913 -9.984 12.649 1.00 71.94 88 ASP A O 1
ATOM 718 N N . GLY A 1 89 ? 1.961 -9.173 10.851 1.00 69.12 89 GLY A N 1
ATOM 719 C CA . GLY A 1 89 ? 0.811 -8.377 10.406 1.00 69.12 89 GLY A CA 1
ATOM 720 C C . GLY A 1 89 ? 0.619 -7.061 11.167 1.00 69.12 89 GLY A C 1
ATOM 721 O O . GLY A 1 89 ? -0.391 -6.392 10.959 1.00 69.12 89 GLY A O 1
ATOM 722 N N . GLN A 1 90 ? 1.557 -6.682 12.042 1.00 79.19 90 GLN A N 1
ATOM 723 C CA . GLN A 1 90 ? 1.457 -5.470 12.854 1.00 79.19 90 GLN A CA 1
ATOM 724 C C . GLN A 1 90 ? 2.125 -4.261 12.194 1.00 79.19 90 GLN A C 1
ATOM 726 O O . GLN A 1 90 ? 3.189 -4.358 11.573 1.00 79.19 90 GLN A O 1
ATOM 731 N N . TRP A 1 91 ? 1.508 -3.097 12.399 1.00 86.00 91 TRP A N 1
ATOM 732 C CA . TRP A 1 91 ? 1.931 -1.823 11.831 1.00 86.00 91 TRP A CA 1
ATOM 733 C C . TRP A 1 91 ? 2.025 -0.771 12.928 1.00 86.00 91 TRP A C 1
ATOM 735 O O . TRP A 1 91 ? 1.110 -0.636 13.742 1.00 86.00 91 TRP A O 1
ATOM 745 N N . THR A 1 92 ? 3.084 0.031 12.891 1.00 88.75 92 THR A N 1
ATOM 746 C CA . THR A 1 92 ? 3.121 1.294 13.630 1.00 88.75 92 THR A CA 1
ATOM 747 C C . THR A 1 92 ? 2.726 2.406 12.684 1.00 88.75 92 THR A C 1
ATOM 749 O O . THR A 1 92 ? 3.339 2.555 11.628 1.00 88.75 92 THR A O 1
ATOM 752 N N . LEU A 1 93 ? 1.715 3.181 13.065 1.00 90.56 93 LEU A N 1
ATOM 753 C CA . LEU A 1 93 ? 1.232 4.322 12.298 1.00 90.56 93 LEU A CA 1
ATOM 754 C C . LEU A 1 93 ? 1.625 5.620 12.996 1.00 90.56 93 LEU A C 1
ATOM 756 O O . LEU A 1 93 ? 1.545 5.726 14.220 1.00 90.56 93 LEU A O 1
ATOM 760 N N . GLN A 1 94 ? 2.021 6.609 12.206 1.00 88.44 94 GLN A N 1
ATOM 761 C CA . GLN A 1 94 ? 2.324 7.955 12.667 1.00 88.44 94 GLN A CA 1
ATOM 762 C C . GLN A 1 94 ? 1.437 8.949 11.921 1.00 88.44 94 GLN A C 1
ATOM 764 O O . GLN A 1 94 ? 1.323 8.928 10.692 1.00 88.44 94 GLN A O 1
ATOM 769 N N . LYS A 1 95 ? 0.783 9.810 12.699 1.00 78.69 95 LYS A N 1
ATOM 770 C CA . LYS A 1 95 ? 0.170 11.038 12.193 1.00 78.69 95 LYS A CA 1
ATOM 771 C C . LYS A 1 95 ? 1.233 12.138 12.171 1.00 78.69 95 LYS A C 1
ATOM 773 O O . LYS A 1 95 ? 2.172 12.062 12.965 1.00 78.69 95 LYS A O 1
ATOM 778 N N . ALA A 1 96 ? 1.079 13.108 11.274 1.00 58.53 96 ALA A N 1
ATOM 779 C CA . ALA A 1 96 ? 1.805 14.372 11.371 1.00 58.53 96 ALA A CA 1
ATOM 780 C C . ALA A 1 96 ? 1.435 15.147 12.638 1.00 58.53 96 ALA A C 1
ATOM 782 O O . ALA A 1 96 ? 0.286 14.985 13.120 1.00 58.53 96 ALA A O 1
#